Protein AF-A0A978UJP6-F1 (afdb_monomer)

Nearest PDB structures (foldseek):
  8fw5-assembly1_G  TM=4.619E-01  e=4.967E-01  Escherichia coli
  7v21-assembly1_C  TM=7.002E-01  e=3.887E+00  Homo sapiens
  1yfq-assembly1_A  TM=5.033E-01  e=6.308E+00  Saccharomyces cerevisiae
  6ukp-assembly1_A  TM=2.639E-01  e=2.396E+00  Mus musculus
  1gfn-assembly1_A  TM=3.380E-01  e=5.938E+00  Escherichia coli

Radius of gyration: 16.61 Å; Cα contacts (8 Å, |Δi|>4): 164; chains: 1; bounding box: 40×25×54 Å

Foldseek 3Di:
DCCPPNNVVVQVVVQVVCCVVAPPQWDKDKDKAFAPVLDADFWDEDDDDDPCPCPPDDVVCCCVVPGVVGGFKYWDDDPQKIKIKGFDADPDPPVPDSRRHRRIIIMMMIGHPSPDD

Solvent-accessible surface area (backbone atoms only — not comparable to full-atom values): 7096 Å² total; per-residue (Å²): 107,81,63,52,90,50,44,47,58,52,52,48,52,51,58,57,64,46,41,79,81,57,55,85,69,40,74,65,51,80,46,77,46,77,53,81,81,85,57,57,67,71,52,33,73,52,79,71,75,64,87,69,73,70,64,91,60,62,63,66,58,46,38,68,73,45,33,73,73,24,46,46,51,26,61,33,74,44,96,52,34,34,38,42,32,39,39,58,83,78,88,72,82,54,92,85,57,100,70,84,46,46,37,44,40,41,36,40,37,38,54,56,79,52,70,79,130

Sequence (117 aa):
MKSADDKDVNARKFVESLKPKYSAVVVTTACLIYNATGNRLTHVCTEIRVVDHYKGIDWSSIYDYKLSKFDQYSNDTWNGCCSSVITGYSDGIDVNTANRNCPIFEGMMTLKNAWIQ

Secondary structure (DSSP, 8-state):
-TTGGGHHHHHHHHHHHHHHHHTTTS-EEEEEEE--SSS-----------TTTTTT--HHHHHHHTGGG-SSEEEEEETTEEEEEEE-------TT-S-----EEEEEEEETT----

Structure (mmCIF, N/CA/C/O backbone):
data_AF-A0A978UJP6-F1
#
_entry.id   AF-A0A978UJP6-F1
#
loop_
_atom_site.group_PDB
_atom_site.id
_atom_site.type_symbol
_atom_site.label_atom_id
_atom_site.label_alt_id
_atom_site.label_comp_id
_atom_site.label_asym_id
_atom_site.label_entity_id
_atom_site.label_seq_id
_atom_site.pdbx_PDB_ins_code
_atom_site.Cartn_x
_atom_site.Cartn_y
_atom_site.Cartn_z
_atom_site.occupancy
_atom_site.B_iso_or_equiv
_atom_site.auth_seq_id
_atom_site.auth_comp_id
_atom_site.auth_asym_id
_atom_site.auth_atom_id
_atom_site.pdbx_PDB_model_num
ATOM 1 N N . MET A 1 1 ? 14.708 -12.140 -11.590 1.00 50.66 1 MET A N 1
ATOM 2 C CA . MET A 1 1 ? 14.092 -13.067 -10.605 1.00 50.66 1 MET A CA 1
ATOM 3 C C . MET A 1 1 ? 14.199 -12.425 -9.223 1.00 50.66 1 MET A C 1
ATOM 5 O O . MET A 1 1 ? 15.058 -11.573 -9.074 1.00 50.66 1 MET A O 1
ATOM 9 N N . LYS A 1 2 ? 13.341 -12.748 -8.250 1.00 53.53 2 LYS A N 1
ATOM 10 C CA . LYS A 1 2 ? 13.158 -12.006 -6.975 1.00 53.53 2 LYS A CA 1
ATOM 11 C C . LYS A 1 2 ? 14.442 -11.676 -6.174 1.00 53.53 2 LYS A C 1
ATOM 13 O O . LYS A 1 2 ? 14.447 -10.681 -5.463 1.00 53.53 2 LYS A O 1
ATOM 18 N N . SER A 1 3 ? 15.501 -12.472 -6.322 1.00 59.22 3 SER A N 1
ATOM 19 C CA . SER A 1 3 ? 16.825 -12.313 -5.689 1.00 59.22 3 SER A CA 1
ATOM 20 C C . SER A 1 3 ? 17.953 -11.935 -6.665 1.00 59.22 3 SER A C 1
ATOM 22 O O . SER A 1 3 ? 19.122 -11.930 -6.298 1.00 59.22 3 SER A O 1
ATOM 24 N N . ALA A 1 4 ? 17.633 -11.654 -7.931 1.00 67.94 4 ALA A N 1
ATOM 25 C CA . ALA A 1 4 ? 18.620 -11.156 -8.885 1.00 67.94 4 ALA A CA 1
ATOM 26 C C . ALA A 1 4 ? 19.083 -9.756 -8.462 1.00 67.94 4 ALA A C 1
ATOM 28 O O . ALA A 1 4 ? 18.259 -8.947 -8.027 1.00 67.94 4 ALA A O 1
ATOM 29 N N . ASP A 1 5 ? 20.373 -9.474 -8.630 1.00 74.69 5 ASP A N 1
ATOM 30 C CA . ASP A 1 5 ? 21.003 -8.189 -8.297 1.00 74.69 5 ASP A CA 1
ATOM 31 C C . ASP A 1 5 ? 20.769 -7.749 -6.836 1.00 74.69 5 ASP A C 1
ATOM 33 O O . ASP A 1 5 ? 20.537 -6.570 -6.566 1.00 74.69 5 ASP A O 1
ATOM 37 N N . ASP A 1 6 ? 20.738 -8.701 -5.895 1.00 75.62 6 ASP A N 1
ATOM 38 C CA . ASP A 1 6 ? 20.544 -8.455 -4.456 1.00 75.62 6 ASP A CA 1
ATOM 39 C C . ASP A 1 6 ? 19.248 -7.699 -4.105 1.00 75.62 6 ASP A C 1
ATOM 41 O O . ASP A 1 6 ? 19.134 -7.052 -3.059 1.00 75.62 6 ASP A O 1
ATOM 45 N N . LYS A 1 7 ? 18.234 -7.751 -4.977 1.00 70.56 7 LYS A N 1
ATOM 46 C CA . LYS A 1 7 ? 16.982 -6.995 -4.803 1.00 70.56 7 LYS A CA 1
ATOM 47 C C . LYS A 1 7 ? 16.245 -7.346 -3.513 1.00 70.56 7 LYS A C 1
ATOM 49 O O . LYS A 1 7 ? 15.673 -6.459 -2.883 1.00 70.56 7 LYS A O 1
ATOM 54 N N . ASP A 1 8 ? 16.281 -8.603 -3.089 1.00 73.06 8 ASP A N 1
ATOM 55 C CA . ASP A 1 8 ? 15.696 -9.061 -1.829 1.00 73.06 8 ASP A CA 1
ATOM 56 C C . ASP A 1 8 ? 16.498 -8.594 -0.603 1.00 73.06 8 ASP A C 1
ATOM 58 O O . ASP A 1 8 ? 15.908 -8.214 0.412 1.00 73.06 8 ASP A O 1
ATOM 62 N N . VAL A 1 9 ? 17.830 -8.563 -0.700 1.00 80.00 9 VAL A N 1
ATOM 63 C CA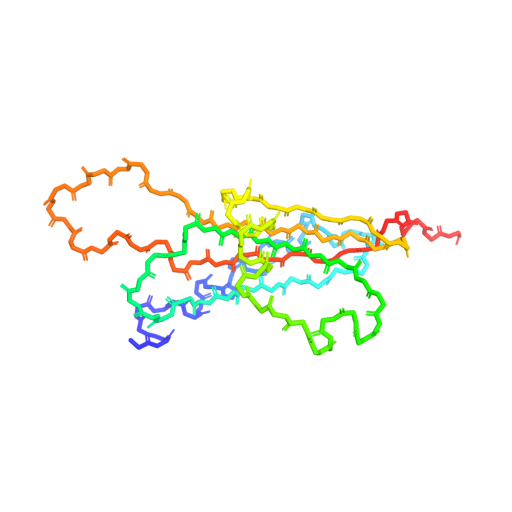 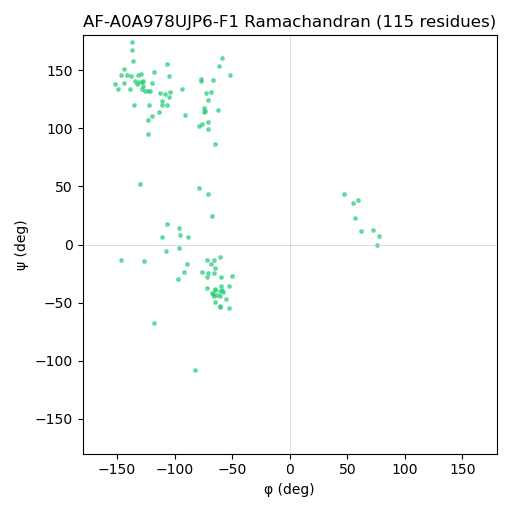. VAL A 1 9 ? 18.716 -8.022 0.341 1.00 80.00 9 VAL A CA 1
ATOM 64 C C . VAL A 1 9 ? 18.497 -6.518 0.498 1.00 80.00 9 VAL A C 1
ATOM 66 O O . VAL A 1 9 ? 18.360 -6.033 1.620 1.00 80.00 9 VAL A O 1
ATOM 69 N N . ASN A 1 10 ? 18.401 -5.781 -0.609 1.00 79.38 10 ASN A N 1
ATOM 70 C CA . ASN A 1 10 ? 18.161 -4.339 -0.606 1.00 79.38 10 ASN A CA 1
ATOM 71 C C . ASN A 1 10 ? 16.765 -3.995 -0.075 1.00 79.38 10 ASN A C 1
ATOM 73 O O . ASN A 1 10 ? 16.636 -3.110 0.768 1.00 79.38 10 ASN A O 1
ATOM 77 N N . ALA A 1 11 ? 15.741 -4.748 -0.484 1.00 75.88 11 ALA A N 1
ATOM 78 C CA . ALA A 1 11 ? 14.394 -4.663 0.073 1.00 75.88 11 ALA A CA 1
ATOM 79 C C . ALA A 1 11 ? 14.388 -4.857 1.598 1.00 75.88 11 ALA A C 1
ATOM 81 O O . ALA A 1 11 ? 13.788 -4.068 2.327 1.00 75.88 11 ALA A O 1
ATOM 82 N N . ARG A 1 12 ? 15.094 -5.880 2.095 1.00 79.75 12 ARG A N 1
ATOM 83 C CA . ARG A 1 12 ? 15.191 -6.157 3.532 1.00 79.75 12 ARG A CA 1
ATOM 84 C C . ARG A 1 12 ? 15.918 -5.048 4.284 1.00 79.75 12 ARG A C 1
ATOM 86 O O . ARG A 1 12 ? 15.381 -4.555 5.269 1.00 79.75 12 ARG A O 1
ATOM 93 N N . LYS A 1 13 ? 17.091 -4.625 3.801 1.00 83.94 13 LYS A N 1
ATOM 94 C CA . LYS A 1 13 ? 17.869 -3.527 4.398 1.00 83.94 13 LYS A CA 1
ATOM 95 C C . LYS A 1 13 ? 17.066 -2.232 4.444 1.00 83.94 13 LYS A C 1
ATOM 97 O O . LYS A 1 13 ? 17.105 -1.529 5.448 1.00 83.94 13 LYS A O 1
ATOM 102 N N . PHE A 1 14 ? 16.310 -1.938 3.386 1.00 80.12 14 PHE A N 1
ATOM 103 C CA . PHE A 1 14 ? 15.414 -0.791 3.353 1.00 80.12 14 PHE A CA 1
ATOM 104 C C . PHE A 1 14 ? 14.349 -0.892 4.451 1.00 80.12 14 PHE A C 1
ATOM 106 O O . PHE A 1 14 ? 14.284 -0.005 5.298 1.00 80.12 14 PHE A O 1
ATOM 113 N N . VAL A 1 15 ? 13.599 -1.998 4.527 1.00 77.75 15 VAL A N 1
ATOM 114 C CA . VAL A 1 15 ? 12.584 -2.206 5.581 1.00 77.75 15 VAL A CA 1
ATOM 115 C C . VAL A 1 15 ? 13.197 -2.151 6.985 1.00 77.75 15 VAL A C 1
ATOM 117 O O . VAL A 1 15 ? 12.614 -1.573 7.899 1.00 77.75 15 VAL A O 1
ATOM 120 N N . GLU A 1 16 ? 14.392 -2.708 7.178 1.00 81.31 16 GLU A N 1
ATOM 121 C CA . GLU A 1 16 ? 15.119 -2.634 8.448 1.00 81.31 16 GLU A CA 1
ATOM 122 C C . GLU A 1 16 ? 15.535 -1.203 8.802 1.00 81.31 16 GLU A C 1
ATOM 124 O O . GLU A 1 16 ? 15.412 -0.814 9.964 1.00 81.31 16 GLU A O 1
ATOM 129 N N . SER A 1 17 ? 15.944 -0.398 7.817 1.00 80.75 17 SER A N 1
ATOM 130 C CA . SER A 1 17 ? 16.285 1.018 8.013 1.00 80.75 17 SER A CA 1
ATOM 131 C C . SER A 1 17 ? 15.089 1.879 8.427 1.00 80.75 17 SER A C 1
ATOM 133 O O . SER A 1 17 ? 15.276 2.943 9.016 1.00 80.75 17 SER A O 1
ATOM 135 N N . LEU A 1 18 ? 13.858 1.415 8.180 1.00 74.56 18 LEU A N 1
ATOM 136 C CA . LEU A 1 18 ? 12.647 2.098 8.632 1.00 74.56 18 LEU A CA 1
ATOM 137 C C . LEU A 1 18 ? 12.392 1.886 10.127 1.00 74.56 18 LEU A C 1
ATOM 139 O O . LEU A 1 18 ? 11.745 2.729 10.745 1.00 74.56 18 LEU A O 1
ATOM 143 N N . LYS A 1 19 ? 12.920 0.816 10.744 1.00 74.00 19 LYS A N 1
ATOM 144 C CA . LYS A 1 19 ? 12.660 0.509 12.163 1.00 74.00 19 LYS A CA 1
ATOM 145 C C . LYS A 1 19 ? 12.963 1.706 13.075 1.00 74.00 19 LYS A C 1
ATOM 147 O O . LYS A 1 19 ? 12.026 2.160 13.720 1.00 74.00 19 LYS A O 1
ATOM 152 N N . PRO A 1 20 ? 14.161 2.325 13.075 1.00 72.50 20 PRO A N 1
ATOM 153 C CA . PRO A 1 20 ? 14.464 3.438 13.981 1.00 72.50 20 PRO A CA 1
ATOM 154 C C . PRO A 1 20 ? 13.542 4.654 13.812 1.00 72.50 20 PRO A C 1
ATOM 156 O O . PRO A 1 20 ? 13.305 5.379 14.772 1.00 72.50 20 PRO A O 1
ATOM 159 N N . LYS A 1 21 ? 12.998 4.870 12.606 1.00 67.75 21 LYS A N 1
ATOM 160 C CA . LYS A 1 21 ? 12.087 5.983 12.299 1.00 67.75 21 LYS A CA 1
ATOM 161 C C . LYS A 1 21 ? 10.705 5.807 12.939 1.00 67.75 21 LYS A C 1
ATOM 163 O O . LYS A 1 21 ? 10.021 6.799 13.176 1.00 67.75 21 LYS A O 1
ATOM 168 N N . TYR A 1 22 ? 10.305 4.567 13.228 1.00 65.94 22 TYR A N 1
ATOM 169 C CA . TYR A 1 22 ? 8.948 4.233 13.675 1.00 65.94 22 TYR A CA 1
ATOM 170 C C . TYR A 1 22 ? 8.895 3.428 14.989 1.00 65.94 22 TYR A C 1
ATOM 172 O O . TYR A 1 22 ? 7.839 3.339 15.608 1.00 65.94 22 TYR A O 1
ATOM 180 N N . SER A 1 23 ? 10.016 2.865 15.453 1.00 56.38 23 SER A N 1
ATOM 181 C CA . SER A 1 23 ? 10.058 1.844 16.510 1.00 56.38 23 SER A CA 1
ATOM 182 C C . SER A 1 23 ? 10.561 2.320 17.874 1.00 56.38 23 SER A C 1
ATOM 184 O O . SER A 1 23 ? 10.944 1.482 18.685 1.00 56.38 23 SER A O 1
ATOM 186 N N . ALA A 1 24 ? 10.590 3.621 18.170 1.00 55.84 24 ALA A N 1
ATOM 187 C CA . ALA A 1 24 ? 10.998 4.049 19.511 1.00 55.84 24 ALA A CA 1
ATOM 188 C C . ALA A 1 24 ? 9.928 3.743 20.584 1.00 55.84 24 ALA A C 1
ATOM 190 O O . ALA A 1 24 ? 10.288 3.558 21.742 1.00 55.84 24 ALA A O 1
ATOM 191 N N . VAL A 1 25 ? 8.630 3.690 20.227 1.00 54.59 25 VAL A N 1
ATOM 192 C CA . VAL A 1 25 ? 7.531 3.634 21.224 1.00 54.59 25 VAL A CA 1
ATOM 193 C C . VAL A 1 25 ? 6.290 2.818 20.785 1.00 54.59 25 VAL A C 1
ATOM 195 O O . VAL A 1 25 ? 5.457 2.492 21.621 1.00 54.59 25 VAL A O 1
ATOM 198 N N . VAL A 1 26 ? 6.132 2.442 19.503 1.00 61.59 26 VAL A N 1
ATOM 199 C CA . VAL A 1 26 ? 4.843 1.941 18.964 1.00 61.59 26 VAL A CA 1
ATOM 200 C C . VAL A 1 26 ? 4.978 0.602 18.229 1.00 61.59 26 VAL A C 1
ATOM 202 O O . VAL A 1 26 ? 5.909 0.408 17.444 1.00 61.59 26 VAL A O 1
ATOM 205 N N . VAL A 1 27 ? 4.012 -0.309 18.420 1.00 69.56 27 VAL A N 1
ATOM 206 C CA . VAL A 1 27 ? 3.882 -1.538 17.613 1.00 69.56 27 VAL A CA 1
ATOM 207 C C . VAL A 1 27 ? 3.632 -1.151 16.154 1.00 69.56 27 VAL A C 1
ATOM 209 O O . VAL A 1 27 ? 2.608 -0.550 15.829 1.00 69.56 27 VAL A O 1
ATOM 212 N N . THR A 1 28 ? 4.580 -1.494 15.283 1.00 72.25 28 THR A N 1
ATOM 213 C CA . THR A 1 28 ? 4.558 -1.143 13.858 1.00 72.25 28 THR A CA 1
ATOM 214 C C . THR A 1 28 ? 4.712 -2.397 13.009 1.00 72.25 28 THR A C 1
ATOM 216 O O . THR A 1 28 ? 5.627 -3.189 13.233 1.00 72.25 28 THR A O 1
ATOM 219 N N . THR A 1 29 ? 3.851 -2.554 12.003 1.00 79.19 29 THR A N 1
ATOM 220 C CA . THR A 1 29 ? 4.048 -3.533 10.926 1.00 79.19 29 THR A CA 1
ATOM 221 C C . THR A 1 29 ? 4.448 -2.790 9.659 1.00 79.19 29 THR A C 1
ATOM 223 O O . THR A 1 29 ? 3.693 -1.949 9.171 1.00 79.19 29 THR A O 1
ATOM 226 N N . ALA A 1 30 ? 5.629 -3.104 9.129 1.00 80.19 30 ALA A N 1
ATOM 227 C CA . ALA A 1 30 ? 6.096 -2.610 7.839 1.00 80.19 30 ALA A CA 1
ATOM 228 C C . ALA A 1 30 ? 5.974 -3.719 6.788 1.00 80.19 30 ALA A C 1
ATOM 230 O O . ALA A 1 30 ? 6.405 -4.851 7.014 1.00 80.19 30 ALA A O 1
ATOM 231 N N . CYS A 1 31 ? 5.393 -3.386 5.640 1.00 79.19 31 CYS A 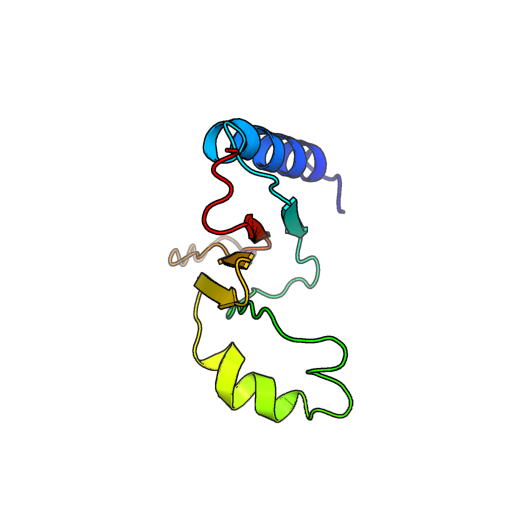N 1
ATOM 232 C CA . CYS A 1 31 ? 5.234 -4.266 4.494 1.00 79.19 31 CYS A CA 1
ATOM 233 C C . CYS A 1 31 ? 5.892 -3.629 3.269 1.00 79.19 31 CYS A C 1
ATOM 235 O O . CYS A 1 31 ? 5.656 -2.463 2.958 1.00 79.19 31 CYS A O 1
ATOM 237 N N . LEU A 1 32 ? 6.693 -4.415 2.556 1.00 80.94 32 LEU A N 1
ATOM 238 C CA . LEU A 1 32 ? 7.243 -4.046 1.260 1.00 80.94 32 LEU A CA 1
ATOM 239 C C . LEU A 1 32 ? 6.810 -5.098 0.246 1.00 80.94 32 LEU A C 1
ATOM 241 O O . LEU A 1 32 ? 7.132 -6.279 0.392 1.00 80.94 32 LEU A O 1
ATOM 245 N N . ILE A 1 33 ? 6.090 -4.668 -0.785 1.00 80.19 33 ILE A N 1
ATOM 246 C CA . ILE A 1 33 ? 5.609 -5.543 -1.849 1.00 80.19 33 ILE A CA 1
ATOM 247 C C . ILE A 1 33 ? 6.371 -5.204 -3.124 1.00 80.19 33 ILE A C 1
ATOM 249 O O . ILE A 1 33 ? 6.362 -4.067 -3.596 1.00 80.19 33 ILE A O 1
ATOM 253 N N . TYR A 1 34 ? 7.022 -6.223 -3.686 1.00 74.44 34 TYR A N 1
ATOM 254 C CA . TYR A 1 34 ? 7.659 -6.140 -4.993 1.00 74.44 34 TYR A CA 1
ATOM 255 C C . TYR A 1 34 ? 6.672 -6.573 -6.079 1.00 74.44 34 TYR A C 1
ATOM 257 O O . TYR A 1 34 ? 6.308 -7.746 -6.184 1.00 74.44 34 TYR A O 1
ATOM 265 N N . ASN A 1 35 ? 6.258 -5.622 -6.903 1.00 75.12 35 ASN A N 1
ATOM 266 C CA . ASN A 1 35 ? 5.445 -5.841 -8.081 1.00 75.12 35 ASN A CA 1
ATOM 267 C C . ASN A 1 35 ? 6.300 -6.423 -9.220 1.00 75.12 35 ASN A C 1
ATOM 269 O O . ASN A 1 35 ? 7.055 -5.717 -9.888 1.00 75.12 35 ASN A O 1
ATOM 273 N N . ALA A 1 36 ? 6.144 -7.726 -9.455 1.00 72.69 36 ALA A N 1
ATOM 274 C CA . ALA A 1 36 ? 6.820 -8.466 -10.519 1.00 72.69 36 ALA A CA 1
ATOM 275 C C . ALA A 1 36 ? 5.971 -8.624 -11.796 1.00 72.69 36 ALA A C 1
ATOM 277 O O . ALA A 1 36 ? 6.302 -9.448 -12.643 1.00 72.69 36 ALA A O 1
ATOM 278 N N . THR A 1 37 ? 4.873 -7.874 -11.943 1.00 76.38 37 THR A N 1
ATOM 279 C CA . THR A 1 37 ? 3.965 -8.010 -13.101 1.00 76.38 37 THR A CA 1
ATOM 280 C C . THR A 1 37 ? 4.552 -7.475 -14.406 1.00 76.38 37 THR A C 1
ATOM 282 O O . THR A 1 37 ? 3.998 -7.724 -15.470 1.00 76.38 37 THR A O 1
ATOM 285 N N . GLY A 1 38 ? 5.648 -6.715 -14.340 1.00 69.81 38 GLY A N 1
ATOM 286 C CA . GLY A 1 38 ? 6.198 -6.005 -15.496 1.00 69.81 38 GLY A CA 1
ATOM 287 C C . GLY A 1 38 ? 5.409 -4.750 -15.884 1.00 69.81 38 GLY A C 1
ATOM 288 O O . GLY A 1 38 ? 5.823 -4.053 -16.805 1.00 69.81 38 GLY A O 1
ATOM 289 N N . ASN A 1 39 ? 4.331 -4.427 -15.162 1.00 72.25 39 ASN A N 1
ATOM 290 C CA . ASN A 1 39 ? 3.584 -3.178 -15.288 1.00 72.25 39 ASN A CA 1
ATOM 291 C C . ASN A 1 39 ? 3.858 -2.257 -14.097 1.00 72.25 39 ASN A C 1
ATOM 293 O O . ASN A 1 39 ? 4.180 -2.715 -13.001 1.00 72.25 39 ASN A O 1
ATOM 297 N N . ARG A 1 40 ? 3.684 -0.951 -14.294 1.00 74.31 40 ARG A N 1
ATOM 298 C CA . ARG A 1 40 ? 3.818 0.063 -13.243 1.00 74.31 40 ARG A CA 1
ATOM 299 C C . ARG A 1 40 ? 2.590 0.075 -12.328 1.00 74.31 40 ARG A C 1
ATOM 301 O O . ARG A 1 40 ? 1.463 0.016 -12.812 1.00 74.31 40 ARG A O 1
ATOM 308 N N . LEU A 1 41 ? 2.806 0.244 -11.021 1.00 78.12 41 LEU A N 1
ATOM 309 C CA . LEU A 1 41 ? 1.733 0.640 -10.104 1.00 78.12 41 LEU A CA 1
ATOM 310 C C . LEU A 1 41 ? 1.424 2.127 -10.313 1.00 78.12 41 LEU A C 1
ATOM 312 O O . LEU A 1 41 ? 2.302 2.973 -10.140 1.00 78.12 41 LEU A O 1
ATOM 316 N N . THR A 1 42 ? 0.202 2.448 -10.731 1.00 78.12 42 THR A N 1
ATOM 317 C CA . THR A 1 42 ? -0.218 3.837 -10.994 1.00 78.12 42 THR A CA 1
ATOM 318 C C . THR A 1 42 ? -0.956 4.465 -9.822 1.00 78.12 42 THR A C 1
ATOM 320 O O . THR A 1 42 ? -0.854 5.671 -9.629 1.00 78.12 42 THR A O 1
ATOM 323 N N . HIS A 1 43 ? -1.649 3.635 -9.046 1.00 84.50 43 HIS A N 1
ATOM 324 C CA . HIS A 1 43 ? -2.498 4.033 -7.936 1.00 84.50 43 HIS A CA 1
ATOM 325 C C . HIS A 1 43 ? -2.223 3.140 -6.735 1.00 84.50 43 HIS A C 1
ATOM 327 O O . HIS A 1 43 ? -2.066 1.923 -6.886 1.00 84.50 43 HIS A O 1
ATOM 333 N N . VAL A 1 44 ? -2.211 3.726 -5.542 1.00 87.62 44 VAL A N 1
ATOM 334 C CA . VAL A 1 44 ? -2.152 2.985 -4.280 1.00 87.62 44 VAL A CA 1
ATOM 335 C C . VAL A 1 44 ? -3.215 3.481 -3.319 1.00 87.62 44 VAL A C 1
ATOM 337 O O . VAL A 1 44 ? -3.461 4.675 -3.201 1.00 87.62 44 VAL A O 1
ATOM 340 N N . CYS A 1 45 ? -3.840 2.552 -2.607 1.00 90.81 45 CYS A N 1
ATOM 341 C CA . CYS A 1 45 ? -4.866 2.850 -1.621 1.00 90.81 45 CYS A CA 1
ATOM 342 C C . CYS A 1 45 ? -4.654 1.972 -0.386 1.00 90.81 45 CYS A C 1
ATOM 344 O O . CYS A 1 45 ? -4.234 0.819 -0.510 1.00 90.81 45 CYS A O 1
ATOM 346 N N . THR A 1 46 ? -4.940 2.519 0.792 1.00 91.44 46 THR A N 1
ATOM 347 C CA . THR A 1 46 ? -5.076 1.749 2.029 1.00 91.44 46 THR A CA 1
ATOM 348 C C . THR A 1 46 ? -6.378 2.104 2.726 1.00 91.44 46 THR A C 1
ATOM 350 O O . THR A 1 46 ? -6.838 3.242 2.652 1.00 91.44 46 THR A O 1
ATOM 353 N N . GLU A 1 47 ? -6.975 1.125 3.398 1.00 92.25 47 GLU A N 1
ATOM 354 C CA . GLU A 1 47 ? -8.198 1.312 4.163 1.00 92.25 47 GLU A CA 1
ATOM 355 C C . GLU A 1 47 ? -8.260 0.315 5.326 1.00 92.25 47 GLU A C 1
ATOM 357 O O . GLU A 1 47 ? -7.942 -0.865 5.178 1.00 92.25 47 GLU A O 1
ATOM 362 N N . ILE A 1 48 ? -8.688 0.787 6.492 1.00 91.81 48 ILE A N 1
ATOM 363 C CA . ILE A 1 48 ? -8.835 0.000 7.714 1.00 91.81 48 ILE A CA 1
ATOM 364 C C . ILE A 1 48 ? -10.321 -0.085 8.044 1.00 91.81 48 ILE A C 1
ATOM 366 O O . ILE A 1 48 ? -10.952 0.915 8.381 1.00 91.81 48 ILE A O 1
ATOM 370 N N . ARG A 1 49 ? -10.909 -1.278 7.972 1.00 93.12 49 ARG A N 1
ATOM 371 C CA . ARG A 1 49 ? -12.341 -1.489 8.230 1.00 93.12 49 ARG A CA 1
ATOM 372 C C . ARG A 1 49 ? -12.563 -2.737 9.074 1.00 93.12 49 ARG A C 1
ATOM 374 O O . ARG A 1 49 ? -11.628 -3.474 9.381 1.00 93.12 49 ARG A O 1
ATOM 381 N N . VAL A 1 50 ? -13.815 -2.954 9.465 1.00 93.19 50 VAL A N 1
ATOM 382 C CA . VAL A 1 50 ? -14.251 -4.190 10.126 1.00 93.19 50 VAL A CA 1
ATOM 383 C C . VAL A 1 50 ? -13.989 -5.418 9.249 1.00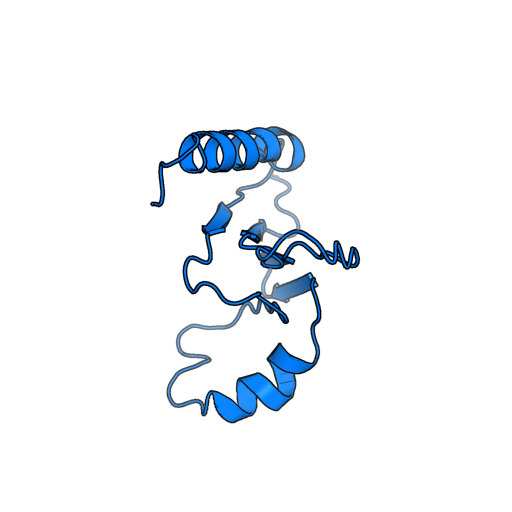 93.19 50 VAL A C 1
ATOM 385 O O . VAL A 1 50 ? -13.860 -5.315 8.026 1.00 93.19 50 VAL A O 1
ATOM 388 N N . VAL A 1 51 ? -13.955 -6.592 9.882 1.00 92.88 51 VAL A N 1
ATOM 389 C CA . VAL A 1 51 ? -13.935 -7.880 9.176 1.00 92.88 51 VAL A CA 1
ATOM 390 C C . VAL A 1 51 ? -15.075 -7.952 8.154 1.00 92.88 51 VAL A C 1
ATOM 392 O O . VAL A 1 51 ? -16.146 -7.386 8.367 1.00 92.88 51 VAL A O 1
ATOM 395 N N . ASP A 1 52 ? -14.825 -8.621 7.030 1.00 95.06 52 ASP A N 1
ATOM 396 C CA . ASP A 1 52 ? -15.777 -8.804 5.930 1.00 95.06 52 ASP A CA 1
ATOM 397 C C . ASP A 1 52 ? -16.251 -7.514 5.225 1.00 95.06 52 ASP A C 1
ATOM 399 O O . ASP A 1 52 ? -17.136 -7.592 4.377 1.00 95.06 52 ASP A O 1
ATOM 403 N N . HIS A 1 53 ? -15.636 -6.346 5.467 1.00 92.25 53 HIS A N 1
ATOM 404 C CA . HIS A 1 53 ? -16.016 -5.093 4.788 1.00 92.25 53 HIS A CA 1
ATOM 405 C C . HIS A 1 53 ? -16.045 -5.200 3.252 1.00 92.25 53 HIS A C 1
ATOM 407 O O . HIS A 1 53 ? -16.908 -4.602 2.622 1.00 92.25 53 HIS A O 1
ATOM 413 N N . TYR A 1 54 ? -15.139 -5.983 2.652 1.00 90.94 54 TYR A N 1
ATOM 414 C CA . TYR A 1 54 ? -15.069 -6.187 1.196 1.00 90.94 54 TYR A CA 1
ATOM 415 C C . TYR A 1 54 ? -15.795 -7.441 0.690 1.00 90.94 54 TYR A C 1
ATOM 417 O O . TYR A 1 54 ? -15.666 -7.816 -0.476 1.00 90.94 54 TYR A O 1
ATOM 425 N N . LYS A 1 55 ? -16.554 -8.130 1.542 1.00 94.88 55 LYS A N 1
ATOM 426 C CA . LYS A 1 55 ? -17.231 -9.366 1.151 1.00 94.88 55 LYS A CA 1
ATOM 427 C C . LYS A 1 55 ? -18.383 -9.068 0.194 1.00 94.88 55 LYS A C 1
ATOM 429 O O . LYS A 1 55 ? -19.285 -8.306 0.521 1.00 94.88 55 LYS A O 1
ATOM 434 N N . GLY A 1 56 ? -18.360 -9.702 -0.978 1.00 93.81 56 GLY A N 1
ATOM 435 C CA . GLY A 1 56 ? -19.394 -9.528 -2.004 1.00 93.81 56 GLY A CA 1
ATOM 436 C C . GLY A 1 56 ? -19.356 -8.176 -2.723 1.00 93.81 56 GLY A C 1
ATOM 437 O O . GLY A 1 56 ? -20.310 -7.846 -3.421 1.00 93.81 56 GLY A O 1
ATOM 438 N N . ILE A 1 57 ? -18.282 -7.397 -2.554 1.00 91.19 57 ILE A N 1
ATOM 439 C CA . ILE A 1 57 ? -18.116 -6.112 -3.235 1.00 91.19 57 ILE A CA 1
ATOM 440 C C . ILE A 1 57 ? -17.695 -6.315 -4.693 1.00 91.19 57 ILE A C 1
ATOM 442 O O . ILE A 1 57 ? -16.872 -7.175 -5.012 1.00 91.19 57 ILE A O 1
ATOM 446 N N . ASP A 1 58 ? -18.232 -5.462 -5.564 1.00 92.44 58 ASP A N 1
ATOM 447 C CA . ASP A 1 58 ? -17.742 -5.283 -6.924 1.00 92.44 58 ASP A CA 1
ATOM 448 C C . ASP A 1 58 ? -16.430 -4.482 -6.927 1.00 92.44 58 ASP A C 1
ATOM 450 O O . ASP A 1 58 ? -16.394 -3.292 -6.598 1.00 92.44 58 ASP A O 1
ATOM 454 N N . TRP A 1 59 ? -15.341 -5.133 -7.324 1.00 89.88 59 TRP A N 1
ATOM 455 C CA . TRP A 1 59 ? -14.017 -4.519 -7.387 1.00 89.88 59 TRP A CA 1
ATOM 456 C C . TRP A 1 59 ? -13.910 -3.400 -8.425 1.00 89.88 59 TRP A C 1
ATOM 458 O O . TRP A 1 59 ? -13.086 -2.505 -8.234 1.00 89.88 59 TRP A O 1
ATOM 468 N N . SER A 1 60 ? -14.750 -3.393 -9.465 1.00 92.19 60 SER A N 1
ATOM 469 C CA . SER A 1 60 ? -14.799 -2.282 -10.421 1.00 92.19 60 SER A CA 1
ATOM 470 C C . SER A 1 60 ? -15.243 -0.994 -9.731 1.00 92.19 60 SER A C 1
ATOM 472 O O . SER A 1 60 ? -14.584 0.035 -9.861 1.00 92.19 60 SER A O 1
ATOM 474 N N . SER A 1 61 ? -16.265 -1.069 -8.876 1.00 88.31 61 SER A N 1
ATOM 475 C CA . SER A 1 61 ? -16.682 0.080 -8.066 1.00 88.31 61 SER A CA 1
ATOM 476 C C . SER A 1 61 ? -15.573 0.575 -7.122 1.00 88.31 61 SER A C 1
ATOM 478 O O . SER A 1 61 ? -15.356 1.778 -6.987 1.00 88.31 61 SER A O 1
ATOM 480 N N . ILE A 1 62 ? -14.804 -0.329 -6.504 1.00 89.81 62 ILE A N 1
ATOM 481 C CA . ILE A 1 62 ? -13.676 0.059 -5.640 1.00 89.81 62 ILE A CA 1
ATOM 482 C C . ILE A 1 62 ? -12.583 0.757 -6.446 1.00 89.81 62 ILE A C 1
ATOM 484 O O . ILE A 1 62 ? -12.002 1.737 -5.972 1.00 89.81 62 ILE A O 1
ATOM 488 N N . TYR A 1 63 ? -12.318 0.289 -7.663 1.00 88.62 63 TYR A N 1
ATOM 489 C CA . TYR A 1 63 ? -11.376 0.944 -8.556 1.00 88.62 63 TYR A CA 1
ATOM 490 C C . TYR A 1 63 ? -11.818 2.381 -8.869 1.00 88.62 63 TYR A C 1
ATOM 492 O O . TYR A 1 63 ? -11.066 3.326 -8.621 1.00 88.62 63 TYR A O 1
ATOM 500 N N . ASP A 1 64 ? -13.055 2.556 -9.331 1.00 88.69 64 ASP A N 1
ATOM 501 C CA . ASP A 1 64 ? -13.565 3.852 -9.785 1.00 88.69 64 ASP A CA 1
ATOM 502 C C . ASP A 1 64 ? -13.709 4.864 -8.644 1.00 88.69 64 ASP A C 1
ATOM 504 O O . ASP A 1 64 ? -13.348 6.036 -8.789 1.00 88.69 64 ASP A O 1
ATOM 508 N N . TYR A 1 65 ? -14.207 4.428 -7.486 1.00 85.00 65 TYR A N 1
ATOM 509 C CA . TYR A 1 65 ? -14.511 5.335 -6.380 1.00 85.00 65 TYR A CA 1
ATOM 510 C C . TYR A 1 65 ? -13.364 5.525 -5.396 1.00 85.00 65 TYR A C 1
ATOM 512 O O . TYR A 1 65 ? -13.333 6.549 -4.712 1.00 85.00 65 TYR A O 1
ATOM 520 N N . LYS A 1 66 ? -12.433 4.570 -5.305 1.00 84.81 66 LYS A N 1
ATOM 521 C CA . LYS A 1 66 ? -11.308 4.654 -4.367 1.00 84.81 66 LYS A CA 1
ATOM 522 C C . LYS A 1 66 ? -9.983 4.674 -5.089 1.00 84.81 66 LYS A C 1
ATOM 524 O O . LYS A 1 66 ? -9.310 5.695 -5.051 1.00 84.81 66 LYS A O 1
ATOM 529 N N . LEU A 1 67 ? -9.604 3.579 -5.743 1.00 87.38 67 LEU A N 1
ATOM 530 C CA . LEU A 1 67 ? -8.228 3.428 -6.210 1.00 87.38 67 LEU A CA 1
ATOM 531 C C . LEU A 1 67 ? -7.837 4.529 -7.207 1.00 87.38 67 LEU A C 1
ATOM 533 O O . LEU A 1 67 ? -6.795 5.143 -7.034 1.00 87.38 67 LEU A O 1
ATOM 537 N N . SER A 1 68 ? -8.704 4.857 -8.169 1.00 84.38 68 SER A N 1
ATOM 538 C CA . SER A 1 68 ? -8.449 5.896 -9.179 1.00 84.38 68 SER A CA 1
ATOM 539 C C . SER A 1 68 ? -8.340 7.323 -8.617 1.00 84.38 68 SER A C 1
ATOM 541 O O . SER A 1 68 ? -7.920 8.231 -9.330 1.00 84.38 68 SER A O 1
ATOM 543 N N . LYS A 1 69 ? -8.741 7.545 -7.357 1.00 82.00 69 LYS A N 1
ATOM 544 C CA . LYS A 1 69 ? -8.681 8.857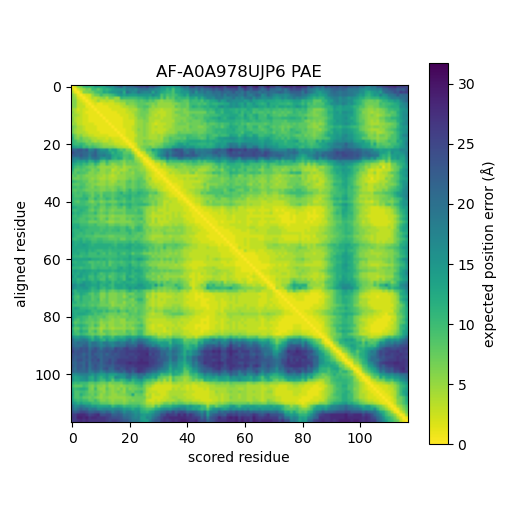 -6.690 1.00 82.00 69 LYS A CA 1
ATOM 545 C C . LYS A 1 69 ? -7.365 9.104 -5.970 1.00 82.00 69 LYS A C 1
ATOM 547 O O . LYS A 1 69 ? -7.086 10.247 -5.618 1.00 82.00 69 LYS A O 1
ATOM 552 N N . PHE A 1 70 ? -6.588 8.054 -5.728 1.00 75.62 70 PHE A N 1
ATOM 553 C CA . PHE A 1 70 ? -5.294 8.152 -5.076 1.00 75.62 70 PHE A CA 1
ATOM 554 C C . PHE A 1 70 ? -4.200 7.897 -6.098 1.00 75.62 70 PHE A C 1
ATOM 556 O O . PHE A 1 70 ? -4.215 6.898 -6.817 1.00 75.62 70 PHE A O 1
ATOM 563 N N . ASP A 1 71 ? -3.229 8.798 -6.143 1.00 80.06 71 ASP A N 1
ATOM 564 C CA . ASP A 1 71 ? -2.053 8.609 -6.976 1.00 80.06 71 ASP A CA 1
ATOM 565 C C . ASP A 1 71 ? -1.060 7.707 -6.237 1.00 80.06 71 ASP A C 1
ATOM 567 O O . ASP A 1 71 ? -1.263 6.506 -6.066 1.00 80.06 71 ASP A O 1
ATOM 571 N N . GLN A 1 72 ? 0.031 8.286 -5.756 1.00 84.12 72 GLN A N 1
ATOM 572 C CA . GLN A 1 72 ? 1.171 7.526 -5.255 1.00 84.12 72 GLN A CA 1
ATOM 573 C C . GLN A 1 72 ? 1.159 7.341 -3.749 1.00 84.12 72 GLN A C 1
ATOM 575 O O . GLN A 1 72 ? 2.046 6.680 -3.223 1.00 84.12 72 GLN A O 1
ATOM 580 N N . TYR A 1 73 ? 0.188 7.925 -3.056 1.00 87.31 73 TYR A N 1
ATOM 581 C CA . TYR A 1 73 ? 0.119 7.926 -1.608 1.00 87.31 73 TYR A CA 1
ATOM 582 C C . TYR A 1 73 ? -1.328 7.824 -1.142 1.00 87.31 73 TYR A C 1
ATOM 584 O O . TYR A 1 73 ? -2.221 8.481 -1.677 1.00 87.31 73 TYR A O 1
ATOM 592 N N . SER A 1 74 ? -1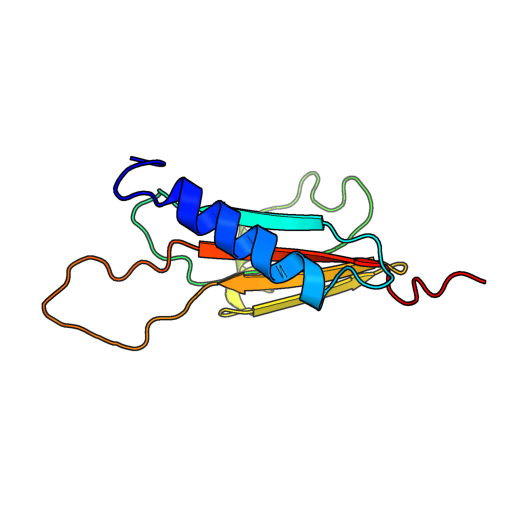.544 7.026 -0.104 1.00 91.50 74 SER A N 1
ATOM 593 C CA . SER A 1 74 ? -2.825 6.928 0.583 1.00 91.50 74 SER A CA 1
ATOM 594 C C . SER A 1 74 ? -2.586 6.666 2.063 1.00 91.50 74 SER A C 1
ATOM 596 O O . SER A 1 74 ? -1.632 5.988 2.448 1.00 91.50 74 SER A O 1
ATOM 598 N N . ASN A 1 75 ? -3.448 7.212 2.910 1.00 91.88 75 ASN A N 1
ATOM 599 C CA . ASN A 1 75 ? -3.480 6.889 4.324 1.00 91.88 75 ASN A CA 1
ATOM 600 C C . ASN A 1 75 ? -4.921 6.687 4.779 1.00 91.88 75 ASN A C 1
ATOM 602 O O . ASN A 1 75 ? -5.857 7.184 4.157 1.00 91.88 75 ASN A O 1
ATOM 606 N N . ASP A 1 76 ? -5.070 5.957 5.876 1.00 92.00 76 ASP A N 1
ATOM 607 C CA . ASP A 1 76 ? -6.340 5.818 6.565 1.00 92.00 76 ASP A CA 1
ATOM 608 C C . ASP A 1 76 ? -6.109 5.752 8.072 1.00 92.00 76 ASP A C 1
ATOM 610 O O . ASP A 1 76 ? -5.062 5.311 8.555 1.00 92.00 76 ASP A O 1
ATOM 614 N N . THR A 1 77 ? -7.092 6.214 8.832 1.00 91.62 77 THR A N 1
ATOM 615 C CA . THR A 1 77 ? -7.097 6.135 10.289 1.00 91.62 77 THR A CA 1
ATOM 616 C C . THR A 1 77 ? -8.462 5.667 10.746 1.00 91.62 77 THR A C 1
ATOM 618 O O . THR A 1 77 ? -9.464 6.345 10.529 1.00 91.62 77 THR A O 1
ATOM 621 N N . TRP A 1 78 ? -8.501 4.539 11.446 1.00 91.69 78 TRP A N 1
ATOM 622 C CA . TRP A 1 78 ? -9.750 3.977 11.935 1.00 91.69 78 TRP A CA 1
ATOM 623 C C . TRP A 1 78 ? -9.543 3.211 13.237 1.00 91.69 78 TRP A C 1
ATOM 625 O O . TRP A 1 78 ? -8.601 2.434 13.363 1.00 91.69 78 TRP A O 1
ATOM 635 N N . ASN A 1 79 ? -10.424 3.449 14.212 1.00 88.50 79 ASN A N 1
ATOM 636 C CA . ASN A 1 79 ? -10.444 2.780 15.518 1.00 88.50 79 ASN A CA 1
ATOM 637 C C . ASN A 1 79 ? -9.074 2.693 16.227 1.00 88.50 79 ASN A C 1
ATOM 639 O O . ASN A 1 79 ? -8.685 1.649 16.741 1.00 88.50 79 ASN A O 1
ATOM 643 N N . GLY A 1 80 ? -8.309 3.787 16.218 1.00 84.44 80 GLY A N 1
ATOM 644 C CA . GLY A 1 80 ? -6.991 3.817 16.857 1.00 84.44 80 GLY A CA 1
ATOM 645 C C . GLY A 1 80 ? -5.878 3.127 16.063 1.00 84.44 80 GLY A C 1
ATOM 646 O O . GLY A 1 80 ? -4.764 3.046 16.559 1.00 84.44 80 GLY A O 1
ATOM 647 N N . CYS A 1 81 ? -6.128 2.688 14.832 1.00 86.38 81 CYS A N 1
ATOM 648 C CA . CYS A 1 81 ? -5.108 2.221 13.899 1.00 86.38 81 CYS A CA 1
ATOM 649 C C . CYS A 1 81 ? -4.866 3.276 12.816 1.00 86.38 81 CYS A C 1
ATOM 651 O O . CYS A 1 81 ? -5.803 3.934 12.362 1.00 86.38 81 CYS A O 1
ATOM 653 N N . CYS A 1 82 ? -3.620 3.401 12.376 1.00 88.56 82 CYS A N 1
ATOM 654 C CA . CYS A 1 82 ? -3.213 4.216 11.240 1.00 88.56 82 CYS A CA 1
ATOM 655 C C . CYS A 1 82 ? -2.567 3.315 10.188 1.00 88.56 82 CYS A C 1
ATOM 657 O O . CYS A 1 82 ? -1.771 2.437 10.517 1.00 88.56 82 CYS A O 1
ATOM 659 N N . SER A 1 83 ? -2.872 3.555 8.918 1.00 90.12 83 SER A N 1
ATOM 660 C CA . SER A 1 83 ? -2.181 2.944 7.791 1.00 90.12 83 SER A CA 1
ATOM 661 C C . SER A 1 83 ? -1.723 4.030 6.835 1.00 90.12 83 SER A C 1
ATOM 663 O O . SER A 1 83 ? -2.417 5.019 6.620 1.00 90.12 83 SER A O 1
ATOM 665 N N . SER A 1 84 ? -0.530 3.876 6.281 1.00 91.00 84 SER A N 1
ATOM 666 C CA . SER A 1 84 ? 0.000 4.745 5.237 1.00 91.00 84 SER A CA 1
ATOM 667 C C . SER A 1 84 ? 0.707 3.891 4.206 1.00 91.00 84 SER A C 1
ATOM 669 O O . SER A 1 84 ? 1.475 3.002 4.568 1.00 91.00 84 SER A O 1
ATOM 671 N N . VAL A 1 85 ? 0.437 4.152 2.935 1.00 89.56 85 VAL A N 1
ATOM 672 C CA . VAL A 1 85 ? 1.026 3.436 1.809 1.00 89.56 85 VAL A CA 1
ATOM 673 C C . VAL A 1 85 ? 1.551 4.421 0.781 1.00 89.56 85 VAL A C 1
ATOM 675 O O . VAL A 1 85 ? 0.978 5.494 0.587 1.00 89.56 85 VAL A O 1
ATOM 678 N N . ILE A 1 86 ? 2.646 4.052 0.129 1.00 86.44 86 ILE A N 1
ATOM 679 C CA . ILE A 1 86 ? 3.276 4.827 -0.931 1.00 86.44 86 ILE A CA 1
ATOM 680 C C . ILE A 1 86 ? 3.796 3.893 -2.028 1.00 86.44 86 ILE A C 1
ATOM 682 O O . ILE A 1 86 ? 4.246 2.780 -1.759 1.00 86.44 86 ILE A O 1
ATOM 686 N N . THR A 1 87 ? 3.750 4.345 -3.276 1.00 83.88 87 THR A N 1
ATOM 687 C CA . THR A 1 87 ? 4.527 3.764 -4.377 1.00 83.88 87 THR A CA 1
ATOM 688 C C . THR A 1 87 ? 5.489 4.806 -4.918 1.00 83.88 87 THR A C 1
ATOM 690 O O . THR A 1 87 ? 5.196 6.000 -4.921 1.00 83.88 87 THR A O 1
ATOM 693 N N . GLY A 1 88 ? 6.643 4.351 -5.401 1.00 70.44 88 GLY A N 1
ATOM 694 C CA . GLY A 1 88 ? 7.577 5.227 -6.099 1.00 70.44 88 GLY A CA 1
ATOM 695 C C . GLY A 1 88 ? 6.960 5.834 -7.362 1.00 70.44 88 GLY A C 1
ATOM 696 O O . GLY A 1 88 ? 6.083 5.234 -7.995 1.00 70.44 88 GLY A O 1
ATOM 697 N N . TYR A 1 89 ? 7.472 7.004 -7.741 1.00 63.25 89 TYR A N 1
ATOM 698 C CA . TYR A 1 89 ? 7.121 7.710 -8.965 1.00 63.25 89 TYR A CA 1
ATOM 699 C C . TYR A 1 89 ? 8.361 8.066 -9.761 1.00 63.25 89 TYR A C 1
ATOM 701 O O . TYR A 1 89 ? 9.367 8.501 -9.205 1.00 63.25 89 TYR A O 1
ATOM 709 N N . SER A 1 90 ? 8.286 7.863 -11.070 1.00 54.41 90 SER A N 1
ATOM 710 C CA . SER A 1 90 ? 9.339 8.237 -12.002 1.00 54.41 90 SER A CA 1
ATOM 711 C C . SER A 1 90 ? 8.754 9.171 -13.061 1.00 54.41 90 SER A C 1
ATOM 713 O O . SER A 1 90 ? 8.206 8.705 -14.059 1.00 54.41 90 SER A O 1
ATOM 715 N N . ASP A 1 91 ? 8.892 10.480 -12.843 1.00 49.25 91 ASP A N 1
ATOM 716 C CA . ASP A 1 91 ? 8.646 11.533 -13.847 1.00 49.25 91 ASP A CA 1
ATOM 717 C C . ASP A 1 91 ? 9.670 11.533 -14.988 1.00 49.25 91 ASP A C 1
ATOM 719 O O . ASP A 1 91 ? 9.463 12.133 -16.042 1.00 49.25 91 ASP A O 1
ATOM 723 N N . GLY A 1 92 ? 10.807 10.871 -14.780 1.00 47.84 92 GLY A N 1
ATOM 724 C CA . GLY A 1 92 ? 11.863 10.770 -15.771 1.00 47.84 92 GLY A CA 1
ATOM 725 C C . GLY A 1 92 ? 11.441 9.873 -16.927 1.00 47.84 92 GLY A C 1
ATOM 726 O O . GLY A 1 92 ? 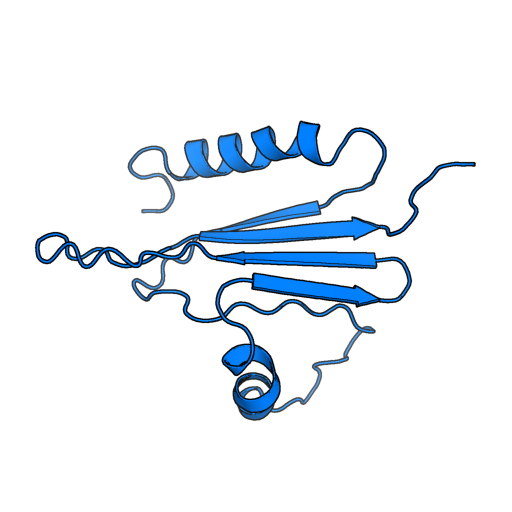11.561 8.649 -16.854 1.00 47.84 92 GLY A O 1
ATOM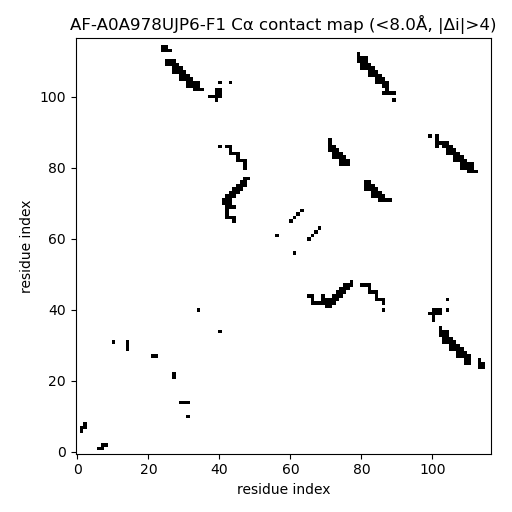 727 N N . ILE A 1 93 ? 11.002 10.476 -18.032 1.00 48.59 93 ILE A N 1
ATOM 728 C CA . ILE A 1 93 ? 11.165 9.865 -19.349 1.00 48.59 93 ILE A CA 1
ATOM 729 C C . ILE A 1 93 ? 12.673 9.815 -19.612 1.00 48.59 93 ILE A C 1
ATOM 731 O O . ILE A 1 93 ? 13.248 10.716 -20.212 1.00 48.59 93 ILE A O 1
ATOM 735 N N . ASP A 1 94 ? 13.324 8.754 -19.154 1.00 48.91 94 ASP A N 1
ATOM 736 C CA . ASP A 1 94 ? 14.537 8.312 -19.817 1.00 48.91 94 ASP A CA 1
ATOM 737 C C . ASP A 1 94 ? 14.093 7.545 -21.067 1.00 48.91 94 ASP A C 1
ATOM 739 O O . ASP A 1 94 ? 13.599 6.417 -20.989 1.00 48.91 94 ASP A O 1
ATOM 743 N N . VAL A 1 95 ? 14.182 8.201 -22.226 1.00 53.69 95 VAL A N 1
ATOM 744 C CA . VAL A 1 95 ? 13.809 7.633 -23.533 1.00 53.69 95 VAL A CA 1
ATOM 745 C C . VAL A 1 95 ? 14.625 6.386 -23.897 1.00 53.69 95 VAL A C 1
ATOM 747 O O . VAL A 1 95 ? 14.257 5.685 -24.837 1.00 53.69 95 VAL A O 1
ATOM 750 N N . ASN A 1 96 ? 15.694 6.084 -23.151 1.00 52.75 96 ASN A N 1
ATOM 751 C CA . ASN A 1 96 ? 16.643 5.024 -23.474 1.00 52.75 96 ASN A CA 1
ATOM 752 C C . ASN A 1 96 ? 16.551 3.778 -22.579 1.00 52.75 96 ASN A C 1
AT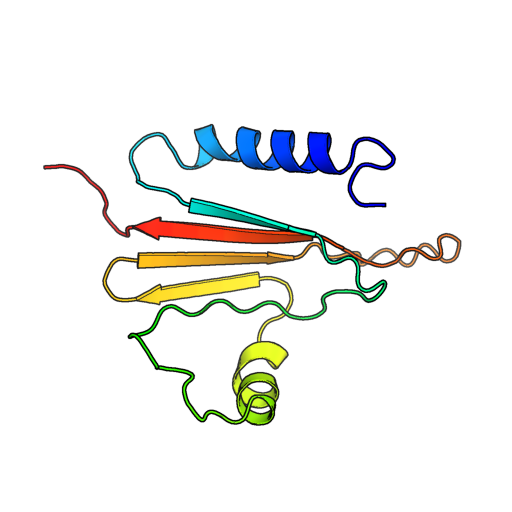OM 754 O O . ASN A 1 96 ? 17.211 2.783 -22.878 1.00 52.75 96 ASN A O 1
ATOM 758 N N . THR A 1 97 ? 15.720 3.772 -21.528 1.00 52.16 97 THR A N 1
ATOM 759 C CA . THR A 1 97 ? 15.658 2.639 -20.588 1.00 52.16 97 THR A CA 1
ATOM 760 C C . THR A 1 97 ? 14.238 2.079 -20.492 1.00 52.16 97 THR A C 1
ATOM 762 O O . THR A 1 97 ? 13.345 2.666 -19.885 1.00 52.16 97 THR A O 1
ATOM 765 N N . ALA A 1 98 ? 14.016 0.895 -21.070 1.00 46.81 98 ALA A N 1
ATOM 766 C CA . ALA A 1 98 ? 12.726 0.198 -21.161 1.00 46.81 98 ALA A CA 1
ATOM 767 C C . ALA A 1 98 ? 12.142 -0.309 -19.817 1.00 46.81 98 ALA A C 1
ATOM 769 O O . ALA A 1 98 ? 11.363 -1.257 -19.805 1.00 46.81 98 ALA A O 1
ATOM 770 N N . ASN A 1 99 ? 12.498 0.286 -18.673 1.00 50.72 99 ASN A N 1
ATOM 771 C CA . ASN A 1 99 ? 12.134 -0.223 -17.348 1.00 50.72 99 ASN A CA 1
ATOM 772 C C . ASN A 1 99 ? 11.510 0.862 -16.453 1.00 50.72 99 ASN A C 1
ATOM 774 O O . ASN A 1 99 ? 11.929 1.094 -15.322 1.00 50.72 99 ASN A O 1
ATOM 778 N N . ARG A 1 100 ? 10.479 1.534 -16.982 1.00 53.00 100 ARG A N 1
ATOM 779 C CA . ARG A 1 100 ? 9.677 2.571 -16.299 1.00 53.00 100 ARG A CA 1
ATOM 780 C C . ARG A 1 100 ? 8.640 1.981 -15.339 1.00 53.00 100 ARG A C 1
ATOM 782 O O . ARG A 1 100 ? 7.464 2.333 -15.371 1.00 53.00 100 ARG A O 1
ATOM 789 N N . ASN A 1 101 ? 9.080 1.061 -14.492 1.00 57.75 101 ASN A N 1
ATOM 790 C CA . ASN A 1 101 ? 8.236 0.425 -13.497 1.00 57.75 101 ASN A CA 1
ATOM 791 C C . ASN A 1 101 ? 8.815 0.739 -12.131 1.00 57.75 101 ASN A C 1
ATOM 793 O O . ASN A 1 101 ? 9.866 0.210 -11.790 1.00 57.75 101 ASN A O 1
ATOM 797 N N . CYS A 1 102 ? 8.129 1.565 -11.341 1.00 59.69 102 CYS A N 1
ATOM 798 C CA . CYS A 1 102 ? 8.335 1.569 -9.899 1.00 59.69 102 CYS A CA 1
ATOM 799 C C . CYS A 1 102 ? 7.734 0.256 -9.385 1.00 59.69 102 CYS A C 1
ATOM 801 O O . CYS A 1 102 ? 6.508 0.113 -9.378 1.00 59.69 102 CYS A O 1
ATOM 803 N N . PRO A 1 103 ? 8.558 -0.742 -9.023 1.00 64.50 103 PRO A N 1
ATOM 804 C CA . PRO A 1 103 ? 8.048 -2.050 -8.659 1.00 64.50 103 PRO A CA 1
ATOM 805 C C . PRO A 1 103 ? 7.736 -2.109 -7.162 1.00 64.50 103 PRO A C 1
ATOM 807 O O . PRO A 1 103 ? 7.477 -3.184 -6.642 1.00 64.50 103 PRO A O 1
ATOM 810 N N . ILE A 1 104 ? 7.837 -0.990 -6.444 1.00 75.25 104 ILE A N 1
ATOM 811 C CA . ILE A 1 104 ? 7.825 -0.969 -4.989 1.00 75.25 104 ILE A CA 1
ATOM 812 C C . ILE A 1 104 ? 6.535 -0.326 -4.513 1.00 75.25 104 ILE A C 1
ATOM 814 O O . ILE A 1 104 ? 6.285 0.846 -4.784 1.00 75.25 104 ILE A O 1
ATOM 818 N N . PHE A 1 105 ? 5.777 -1.105 -3.754 1.00 84.75 105 PHE A N 1
ATOM 819 C CA . PHE A 1 105 ? 4.758 -0.623 -2.841 1.00 84.75 105 PHE A CA 1
ATOM 820 C C . PHE A 1 105 ? 5.305 -0.744 -1.418 1.00 84.75 105 PHE A C 1
ATOM 822 O O . PHE A 1 105 ? 5.751 -1.818 -1.005 1.00 84.75 105 PHE A O 1
ATOM 829 N N . GLU A 1 106 ? 5.258 0.348 -0.671 1.00 85.19 106 GLU A N 1
ATOM 830 C CA . GLU A 1 106 ? 5.598 0.400 0.744 1.00 85.19 106 GLU A CA 1
ATOM 831 C C . GLU A 1 106 ? 4.328 0.689 1.538 1.00 85.19 106 GLU A C 1
ATOM 833 O O . GLU A 1 106 ? 3.578 1.609 1.219 1.00 85.19 106 GLU A O 1
ATOM 838 N N . GLY A 1 107 ? 4.078 -0.109 2.571 1.00 87.50 107 GLY A N 1
ATOM 839 C CA . GLY A 1 107 ? 2.950 0.064 3.469 1.00 87.50 107 GLY A CA 1
ATOM 840 C C . GLY A 1 107 ? 3.381 -0.028 4.921 1.00 87.50 107 GLY A C 1
ATOM 841 O O . GLY A 1 107 ? 4.160 -0.898 5.304 1.00 87.50 107 GLY A O 1
ATOM 842 N N . MET A 1 108 ? 2.835 0.852 5.745 1.00 86.75 108 MET A N 1
ATOM 843 C CA . MET A 1 108 ? 3.074 0.885 7.176 1.00 86.75 108 MET A CA 1
ATOM 844 C C . MET A 1 108 ? 1.743 0.913 7.919 1.00 86.75 108 MET A C 1
ATOM 846 O O . MET A 1 108 ? 0.845 1.680 7.569 1.00 86.75 108 MET A O 1
ATOM 850 N N . MET A 1 109 ? 1.623 0.083 8.954 1.00 86.81 109 MET A N 1
ATOM 851 C CA . MET A 1 109 ? 0.504 0.104 9.895 1.00 86.81 109 MET A CA 1
ATOM 852 C C . MET A 1 109 ? 1.016 0.342 11.311 1.00 86.81 109 MET A C 1
ATOM 854 O O . MET A 1 109 ? 1.961 -0.315 11.754 1.00 86.81 109 MET A O 1
ATOM 858 N N . THR A 1 110 ? 0.378 1.272 12.013 1.00 84.50 110 THR A N 1
ATOM 859 C CA . THR A 1 110 ? 0.711 1.675 13.383 1.00 84.50 110 THR A CA 1
ATOM 860 C C . THR A 1 110 ? -0.555 1.842 14.220 1.00 84.50 110 THR A C 1
ATOM 862 O O . THR A 1 110 ? -1.669 1.887 13.695 1.00 84.50 110 THR A O 1
ATOM 865 N N . LEU A 1 111 ? -0.394 1.949 15.538 1.00 82.62 111 LEU A N 1
ATOM 866 C CA . LEU A 1 111 ? -1.459 2.371 16.444 1.00 82.62 111 LEU A CA 1
ATOM 867 C C . LEU A 1 111 ? -1.376 3.886 16.682 1.00 82.62 111 LEU A C 1
ATOM 869 O O . LEU A 1 111 ? -0.308 4.436 16.957 1.00 82.62 111 LEU A O 1
ATOM 873 N N . LYS A 1 112 ? -2.515 4.569 16.605 1.00 70.50 112 LYS A N 1
ATOM 874 C CA . LYS A 1 112 ? -2.682 5.967 16.996 1.00 70.50 112 LYS A CA 1
ATOM 875 C C . LYS A 1 112 ? -2.645 6.057 18.520 1.00 70.50 112 LYS A C 1
ATOM 877 O O . LYS A 1 112 ? -3.386 5.352 19.194 1.00 70.50 112 LYS A O 1
ATOM 882 N N . ASN A 1 113 ? -1.828 6.964 19.054 1.00 60.88 113 ASN A N 1
ATOM 883 C CA . ASN A 1 113 ? -1.692 7.209 20.494 1.00 60.88 113 ASN A CA 1
ATOM 884 C C . ASN A 1 113 ? -1.248 5.987 21.317 1.00 60.88 113 ASN A C 1
ATOM 886 O O . ASN A 1 113 ? -1.693 5.832 22.449 1.00 60.88 113 ASN A O 1
ATOM 890 N N . ALA A 1 114 ? -0.339 5.154 20.805 1.00 54.06 114 ALA A N 1
ATOM 891 C CA . ALA A 1 114 ? 0.323 4.113 21.602 1.00 54.06 114 ALA A CA 1
ATOM 892 C C . ALA A 1 114 ? 1.334 4.686 22.622 1.00 54.06 114 ALA A C 1
ATOM 894 O O . ALA A 1 114 ? 2.449 4.193 22.763 1.00 54.06 114 ALA A O 1
ATOM 895 N N . TRP A 1 115 ? 0.948 5.755 23.316 1.00 42.72 115 TRP A N 1
ATOM 896 C CA . TRP A 1 115 ? 1.598 6.184 24.541 1.00 42.72 115 TRP A CA 1
ATOM 897 C C . TRP A 1 115 ? 1.175 5.197 25.626 1.00 42.72 115 TRP A C 1
ATOM 899 O O . TRP A 1 115 ? -0.009 5.065 25.932 1.00 42.72 115 TRP A O 1
ATOM 909 N N . ILE A 1 116 ? 2.144 4.452 26.144 1.00 49.38 116 ILE A N 1
ATOM 910 C CA . ILE A 1 116 ? 1.965 3.573 27.298 1.00 49.38 116 ILE A CA 1
ATOM 911 C C . ILE A 1 116 ? 1.727 4.475 28.524 1.00 49.38 116 ILE A C 1
ATOM 913 O O . ILE A 1 116 ? 2.449 5.460 28.695 1.00 49.38 116 ILE A O 1
ATOM 917 N N . GLN A 1 117 ? 0.686 4.172 29.308 1.00 35.84 117 GLN A N 1
ATOM 918 C CA . GLN A 1 117 ? 0.472 4.724 30.655 1.00 35.84 117 GLN A CA 1
ATOM 919 C C . GLN A 1 117 ? 1.583 4.291 31.609 1.00 35.84 117 GLN A C 1
ATOM 921 O O . GLN A 1 117 ? 1.987 3.110 31.527 1.00 35.84 117 GLN A O 1
#

Organism: NCBI:txid714518

pLDDT: mean 76.11, std 14.53, range [35.84, 95.06]

Mean predicted aligned error: 9.43 Å